Protein AF-N9QZM1-F1 (afdb_monomer)

Radius of gyration: 11.46 Å; Cα contacts (8 Å, |Δi|>4): 25; chains: 1; bounding box: 22×18×30 Å

Structure (mmCIF, N/CA/C/O backbone):
data_AF-N9QZM1-F1
#
_entry.id   AF-N9QZM1-F1
#
loop_
_atom_site.group_PDB
_atom_site.id
_atom_site.type_symbol
_atom_site.label_atom_id
_atom_site.label_alt_id
_atom_site.label_comp_id
_atom_site.label_asym_id
_atom_site.label_entity_id
_atom_site.label_seq_i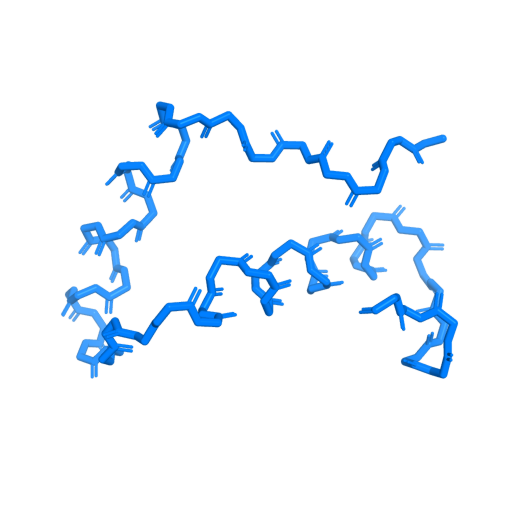d
_atom_site.pdbx_PDB_ins_code
_atom_site.Cartn_x
_atom_site.Cartn_y
_atom_site.Cartn_z
_atom_site.occupancy
_atom_site.B_iso_or_equiv
_atom_site.auth_seq_id
_atom_site.auth_comp_id
_atom_site.auth_asym_id
_atom_site.auth_atom_id
_atom_site.pdbx_PDB_model_num
ATOM 1 N N . MET A 1 1 ? -4.056 0.328 -16.883 1.00 75.31 1 MET A N 1
ATOM 2 C CA . MET A 1 1 ? -4.451 -0.068 -15.512 1.00 75.31 1 MET A CA 1
ATOM 3 C C . MET A 1 1 ? -3.691 0.821 -14.521 1.00 75.31 1 MET A C 1
ATOM 5 O O . MET A 1 1 ? -2.466 0.802 -14.573 1.00 75.31 1 MET A O 1
ATOM 9 N N . PRO A 1 2 ? -4.362 1.663 -13.713 1.00 81.81 2 PRO A N 1
ATOM 10 C CA . PRO A 1 2 ? -3.696 2.709 -12.923 1.00 81.81 2 PRO A CA 1
ATOM 11 C C . PRO A 1 2 ? -2.821 2.130 -11.803 1.00 81.81 2 PRO A C 1
ATOM 13 O O . PRO A 1 2 ? -3.221 1.174 -11.140 1.00 81.81 2 PRO A O 1
ATOM 16 N N . ARG A 1 3 ? -1.615 2.685 -11.616 1.00 81.31 3 ARG A N 1
ATOM 17 C CA . ARG A 1 3 ? -0.618 2.188 -10.644 1.00 81.31 3 ARG A CA 1
ATOM 18 C C . ARG A 1 3 ? -1.074 2.309 -9.193 1.00 81.31 3 ARG A C 1
ATOM 20 O O . ARG A 1 3 ? -0.725 1.453 -8.395 1.00 81.31 3 ARG A O 1
ATOM 27 N N . THR A 1 4 ? -1.874 3.323 -8.892 1.00 87.25 4 THR A N 1
ATOM 28 C CA . THR A 1 4 ? -2.478 3.553 -7.582 1.00 87.25 4 THR A CA 1
ATOM 29 C C . THR A 1 4 ? -3.994 3.546 -7.721 1.00 87.25 4 THR A C 1
ATOM 31 O O . THR A 1 4 ? -4.550 4.145 -8.645 1.00 87.25 4 THR A O 1
ATOM 34 N N . MET A 1 5 ? -4.674 2.818 -6.840 1.00 88.44 5 MET A N 1
ATOM 35 C CA . MET A 1 5 ? -6.143 2.756 -6.799 1.00 88.44 5 MET A CA 1
ATOM 36 C C . MET A 1 5 ? -6.701 2.921 -5.382 1.00 88.44 5 MET A C 1
ATOM 38 O O . MET A 1 5 ? -7.916 3.045 -5.212 1.00 88.44 5 MET A O 1
ATOM 42 N N . LEU A 1 6 ? -5.844 2.971 -4.357 1.00 90.19 6 LEU A N 1
ATOM 43 C CA . LEU A 1 6 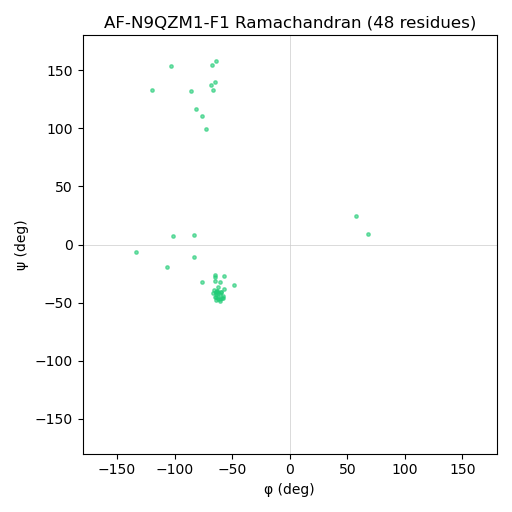? -6.256 3.281 -2.996 1.00 90.19 6 LEU A CA 1
ATOM 44 C C . LEU A 1 6 ? -6.591 4.763 -2.862 1.00 90.19 6 LEU A C 1
ATOM 46 O O . LEU A 1 6 ? -5.731 5.616 -2.623 1.00 90.19 6 LEU A O 1
ATOM 50 N N . THR A 1 7 ? -7.88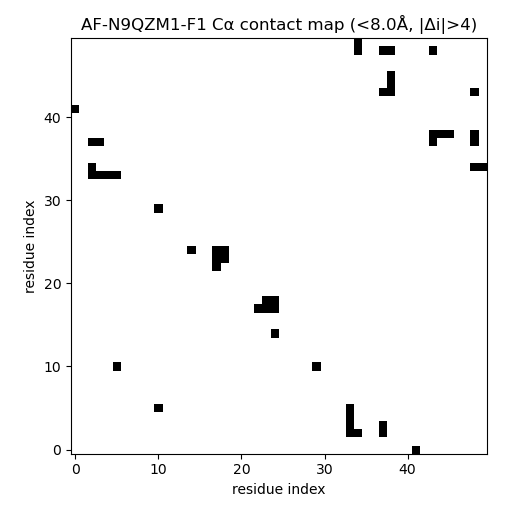8 5.048 -2.910 1.00 92.94 7 THR A N 1
ATOM 51 C CA . THR A 1 7 ? -8.420 6.306 -2.383 1.00 92.94 7 THR A CA 1
ATOM 52 C C . THR A 1 7 ? -8.192 6.382 -0.874 1.00 92.94 7 THR A C 1
ATOM 54 O O . THR A 1 7 ? -8.066 5.362 -0.184 1.00 92.94 7 THR A O 1
ATOM 57 N N . ASP A 1 8 ? -8.191 7.597 -0.329 1.00 92.69 8 ASP A N 1
ATOM 58 C CA . ASP A 1 8 ? -7.994 7.788 1.107 1.00 92.69 8 ASP A CA 1
ATOM 59 C C . ASP A 1 8 ? -9.086 7.098 1.934 1.00 92.69 8 ASP A C 1
ATOM 61 O O . ASP A 1 8 ? -8.794 6.548 2.993 1.00 92.69 8 ASP A O 1
ATOM 65 N N . GLN A 1 9 ? -10.319 7.016 1.422 1.00 95.00 9 GLN A N 1
ATOM 66 C CA . GLN A 1 9 ? -11.405 6.277 2.073 1.00 95.00 9 GLN A CA 1
ATOM 67 C C . GLN A 1 9 ? -11.107 4.775 2.193 1.00 95.00 9 GLN A C 1
ATOM 69 O O . GLN A 1 9 ? -11.308 4.192 3.261 1.00 95.00 9 GLN A O 1
ATOM 74 N N . HIS A 1 10 ? -10.604 4.144 1.127 1.00 92.94 10 HIS A N 1
ATOM 75 C CA . HIS A 1 10 ? -10.188 2.740 1.175 1.00 92.94 10 HIS A CA 1
ATOM 76 C C . HIS A 1 10 ? -9.016 2.549 2.142 1.00 92.94 10 HIS A C 1
ATOM 78 O O . HIS A 1 10 ? -9.011 1.604 2.932 1.00 92.94 10 HIS A O 1
ATOM 84 N N . TRP A 1 11 ? -8.063 3.484 2.137 1.00 93.50 11 TRP A N 1
ATOM 85 C CA . TRP A 1 11 ? -6.902 3.436 3.017 1.00 93.50 11 TRP A CA 1
ATOM 86 C C . TRP A 1 11 ? -7.280 3.522 4.500 1.00 93.50 11 TRP A C 1
ATOM 88 O O . TRP A 1 11 ? -6.731 2.781 5.313 1.00 93.50 11 TRP A O 1
ATOM 98 N N . GLN A 1 12 ? -8.250 4.364 4.873 1.00 93.44 12 GLN A N 1
ATOM 99 C CA . GLN A 1 12 ? -8.730 4.435 6.260 1.00 93.44 12 GLN A CA 1
ATOM 100 C C . GLN A 1 12 ? -9.319 3.100 6.734 1.00 93.44 12 GLN A C 1
ATOM 102 O O . GLN A 1 12 ? -8.994 2.656 7.833 1.00 93.44 12 GLN A O 1
ATOM 107 N N . LYS A 1 13 ? -10.115 2.422 5.896 1.00 94.25 13 LYS A N 1
ATOM 108 C CA . LYS A 1 13 ? -10.675 1.097 6.222 1.00 94.25 13 LYS A CA 1
ATOM 109 C C . LYS A 1 13 ? -9.578 0.037 6.355 1.00 94.25 13 LYS A C 1
ATOM 111 O O . LYS A 1 13 ? -9.567 -0.721 7.322 1.00 94.25 13 LYS A O 1
ATOM 116 N N . LEU A 1 14 ? -8.623 0.021 5.424 1.00 93.00 14 LEU A N 1
ATOM 117 C CA . LEU A 1 14 ? -7.497 -0.916 5.444 1.00 93.00 14 LEU A CA 1
ATOM 118 C C . LEU A 1 14 ? -6.597 -0.724 6.664 1.00 93.00 14 LEU A C 1
ATOM 120 O O . LEU A 1 14 ? -6.200 -1.710 7.274 1.00 93.00 14 LEU A O 1
ATOM 124 N N . LYS A 1 15 ? -6.328 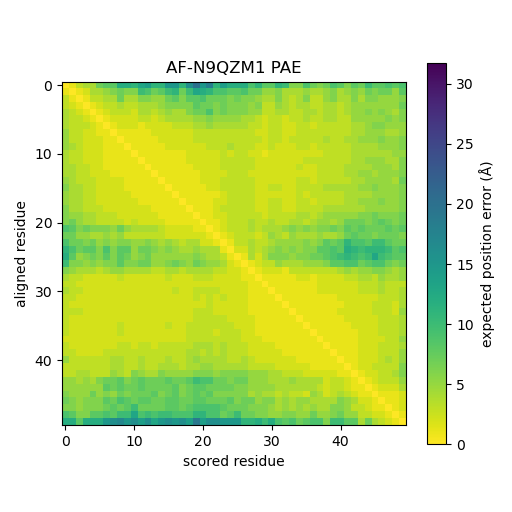0.518 7.080 1.00 91.88 15 LYS A N 1
ATOM 125 C CA . LYS A 1 15 ? -5.540 0.793 8.291 1.00 91.88 15 LYS A CA 1
ATOM 126 C C . LYS A 1 15 ? -6.125 0.145 9.543 1.00 91.88 15 LYS A C 1
ATOM 128 O O . LYS A 1 15 ? -5.358 -0.341 10.369 1.00 91.88 15 LYS A O 1
ATOM 133 N N . VAL A 1 16 ? -7.452 0.112 9.683 1.00 93.06 16 VAL A N 1
ATOM 134 C CA . VAL A 1 16 ? -8.109 -0.555 10.819 1.00 93.06 16 VAL A CA 1
ATOM 135 C C . VAL A 1 16 ? -7.831 -2.059 10.790 1.00 93.06 16 VAL A C 1
ATOM 137 O O . VAL A 1 16 ? -7.439 -2.628 11.804 1.00 93.06 16 VAL A O 1
ATOM 140 N N . ILE A 1 17 ? -7.951 -2.690 9.620 1.00 93.94 17 ILE A N 1
ATOM 141 C CA . ILE A 1 17 ? -7.678 -4.125 9.443 1.00 93.94 17 ILE A CA 1
ATOM 142 C C . ILE A 1 17 ? -6.203 -4.434 9.722 1.00 93.94 17 ILE A C 1
ATOM 144 O O . ILE A 1 17 ? -5.900 -5.344 10.487 1.00 93.94 17 ILE A O 1
ATOM 148 N N . LEU A 1 18 ? -5.283 -3.652 9.153 1.00 92.69 18 LEU A N 1
ATOM 149 C CA . LEU A 1 18 ? -3.840 -3.820 9.348 1.00 92.69 18 LEU A CA 1
ATOM 150 C C . LEU A 1 18 ? -3.462 -3.682 10.827 1.00 92.69 18 LEU A C 1
ATOM 152 O O . LEU A 1 18 ? -2.691 -4.488 11.341 1.00 92.69 18 LEU A O 1
ATOM 156 N N . ARG A 1 19 ? -4.065 -2.722 11.538 1.00 91.50 19 ARG A N 1
ATOM 157 C CA . ARG A 1 19 ? -3.868 -2.558 12.982 1.00 91.50 19 ARG A CA 1
ATOM 158 C C . ARG A 1 19 ? -4.392 -3.753 13.779 1.00 91.50 19 ARG A C 1
ATOM 160 O O . ARG A 1 19 ? -3.720 -4.176 14.712 1.00 91.50 19 ARG A O 1
ATOM 167 N N . ASN A 1 20 ? -5.546 -4.306 13.409 1.00 94.06 20 ASN A N 1
ATOM 168 C CA . ASN A 1 20 ? -6.093 -5.508 14.050 1.00 94.06 20 ASN A CA 1
ATOM 169 C C . ASN A 1 20 ? -5.209 -6.744 13.822 1.00 94.06 20 ASN A C 1
ATOM 171 O O . ASN A 1 20 ? -5.176 -7.634 14.662 1.00 94.06 20 AS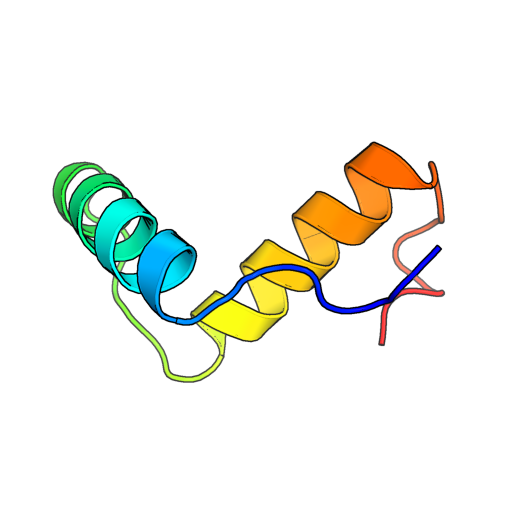N A O 1
ATOM 175 N N . LEU A 1 21 ? -4.469 -6.778 12.712 1.00 94.56 21 LEU A N 1
ATOM 176 C CA . LEU A 1 21 ? -3.464 -7.801 12.411 1.00 94.56 21 LEU A CA 1
ATOM 177 C C . LEU A 1 21 ? -2.099 -7.520 13.067 1.00 94.56 21 LEU A C 1
ATOM 179 O O . LEU A 1 21 ? -1.121 -8.189 12.744 1.00 94.56 21 LEU A O 1
ATOM 183 N N . SER A 1 22 ? -2.008 -6.521 13.953 1.00 91.94 22 SER A N 1
ATOM 184 C CA . SER A 1 22 ? -0.760 -6.070 14.587 1.00 91.94 22 SER A CA 1
ATOM 185 C C . SER A 1 22 ? 0.323 -5.633 13.588 1.00 91.94 22 SER A C 1
ATOM 187 O O . SER A 1 22 ? 1.512 -5.635 13.902 1.00 91.94 22 SER A O 1
ATOM 189 N N . ILE A 1 23 ? -0.072 -5.220 12.379 1.00 89.94 23 ILE A N 1
ATOM 190 C CA . ILE A 1 23 ? 0.845 -4.667 11.381 1.00 89.94 23 ILE A CA 1
ATOM 191 C C . ILE A 1 23 ? 1.077 -3.196 11.721 1.00 89.94 23 ILE A C 1
ATOM 193 O O . ILE A 1 23 ? 0.163 -2.368 11.677 1.00 89.94 23 ILE A O 1
ATOM 197 N N . HIS A 1 24 ? 2.322 -2.859 12.048 1.00 83.75 24 HIS A N 1
ATOM 198 C CA . HIS A 1 24 ? 2.703 -1.490 12.366 1.00 83.75 24 HIS A CA 1
ATOM 199 C C . HIS A 1 24 ? 2.585 -0.569 11.152 1.00 83.75 24 HIS A C 1
ATOM 201 O O . HIS A 1 24 ? 3.077 -0.861 10.059 1.00 83.75 24 HIS A O 1
ATOM 207 N N . HIS A 1 25 ? 1.970 0.594 11.365 1.00 83.25 25 HIS A N 1
ATOM 208 C CA . HIS A 1 25 ? 1.892 1.618 10.339 1.00 83.25 25 HIS A CA 1
ATOM 209 C C . HIS A 1 25 ? 3.237 2.341 10.205 1.00 83.25 25 HIS A C 1
ATOM 211 O O . HIS A 1 25 ? 3.629 3.112 11.074 1.00 83.25 25 HIS A O 1
ATOM 217 N N . ASN A 1 26 ? 3.917 2.109 9.084 1.00 86.62 26 ASN A N 1
ATOM 218 C CA . ASN A 1 26 ? 5.000 2.955 8.584 1.00 86.62 26 ASN A CA 1
ATOM 219 C C . ASN A 1 26 ? 4.465 3.819 7.423 1.00 86.62 26 ASN A C 1
ATOM 221 O O . ASN A 1 26 ? 3.536 3.401 6.723 1.00 86.62 26 ASN A O 1
ATOM 225 N N . SER A 1 27 ? 5.062 4.987 7.186 1.00 84.31 27 SER A N 1
ATOM 226 C CA . SER A 1 27 ? 4.818 5.882 6.045 1.00 84.31 27 SER A CA 1
ATOM 227 C C . SER A 1 27 ? 4.826 5.138 4.702 1.00 84.31 27 SER A C 1
ATOM 229 O O . SER A 1 27 ? 4.022 5.431 3.821 1.00 84.31 27 SER A O 1
ATOM 231 N N . ASN A 1 28 ? 5.668 4.106 4.578 1.00 89.62 28 ASN A N 1
ATOM 232 C CA . ASN A 1 28 ? 5.818 3.309 3.355 1.00 89.62 28 ASN A CA 1
ATOM 233 C C . ASN A 1 28 ? 4.772 2.192 3.195 1.00 89.62 28 ASN A C 1
ATOM 235 O O . ASN A 1 28 ? 4.664 1.606 2.118 1.00 89.62 28 ASN A O 1
ATOM 239 N N . LEU A 1 29 ? 3.985 1.887 4.235 1.00 91.69 29 LEU A N 1
ATOM 240 C CA . LEU A 1 29 ? 3.045 0.762 4.212 1.00 91.69 29 LEU A CA 1
ATOM 241 C C . LEU A 1 29 ? 1.978 0.932 3.124 1.00 91.69 29 LEU A C 1
ATOM 243 O O . LEU A 1 29 ? 1.607 -0.041 2.476 1.00 91.69 29 LEU A O 1
ATOM 247 N N . ARG A 1 30 ? 1.518 2.166 2.880 1.00 92.50 30 ARG A N 1
ATOM 248 C CA . ARG A 1 30 ? 0.542 2.450 1.816 1.00 92.50 30 ARG A CA 1
ATOM 249 C C . ARG A 1 30 ? 1.092 2.075 0.444 1.00 92.50 30 ARG A C 1
ATOM 251 O O . ARG A 1 30 ? 0.412 1.387 -0.310 1.00 92.50 30 ARG A O 1
ATOM 258 N N . ASN A 1 31 ? 2.328 2.477 0.163 1.00 90.69 31 ASN A N 1
ATOM 259 C CA . ASN A 1 31 ? 2.990 2.202 -1.110 1.00 90.69 31 ASN A CA 1
ATOM 260 C C . ASN A 1 31 ? 3.231 0.699 -1.292 1.00 90.69 31 ASN A C 1
ATOM 262 O O . ASN A 1 31 ? 3.005 0.170 -2.373 1.00 90.69 31 ASN A O 1
ATOM 266 N N . PHE A 1 32 ? 3.601 -0.008 -0.221 1.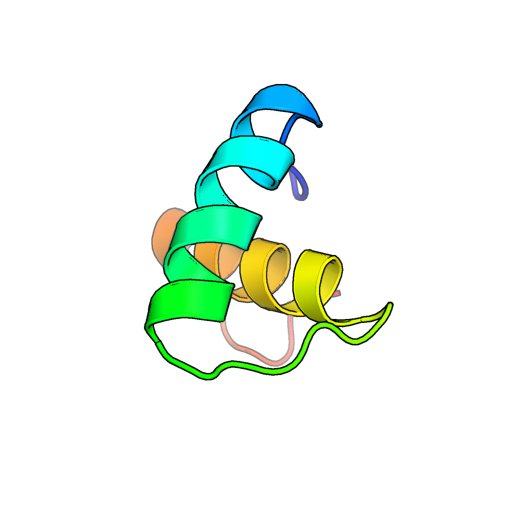00 91.00 32 PHE A N 1
ATOM 267 C CA . PHE A 1 32 ? 3.778 -1.459 -0.259 1.00 91.00 32 PHE A CA 1
ATOM 268 C C . PHE A 1 32 ? 2.469 -2.212 -0.548 1.00 91.00 32 PHE A C 1
ATOM 270 O O . PHE A 1 32 ? 2.442 -3.135 -1.362 1.00 91.00 32 PHE A O 1
ATOM 277 N N . ILE A 1 33 ? 1.362 -1.804 0.078 1.00 92.31 33 ILE A N 1
ATOM 278 C CA . ILE A 1 33 ? 0.048 -2.399 -0.193 1.00 92.31 33 ILE A CA 1
ATOM 279 C C . ILE A 1 33 ? -0.409 -2.083 -1.626 1.00 92.31 33 ILE A C 1
ATOM 281 O O . ILE A 1 33 ? -0.892 -2.982 -2.310 1.00 92.31 33 ILE A O 1
ATOM 285 N N . GLU A 1 34 ? -0.213 -0.855 -2.113 1.00 92.25 34 GLU A N 1
ATOM 286 C CA . GLU A 1 34 ? -0.486 -0.496 -3.516 1.00 92.25 34 GLU A CA 1
ATOM 287 C C . GLU A 1 34 ? 0.320 -1.359 -4.496 1.00 92.25 34 GLU A C 1
ATOM 289 O O . GLU A 1 34 ? -0.239 -1.895 -5.450 1.00 92.25 34 GLU A O 1
ATOM 294 N N . ALA A 1 35 ? 1.609 -1.576 -4.226 1.00 91.31 35 ALA A N 1
ATOM 295 C CA . ALA A 1 35 ? 2.472 -2.469 -4.994 1.00 91.31 35 ALA A CA 1
ATOM 296 C C . ALA A 1 35 ? 1.933 -3.912 -5.047 1.00 91.31 35 ALA A C 1
ATOM 298 O O . ALA A 1 35 ? 1.860 -4.515 -6.123 1.00 91.31 35 ALA A O 1
ATOM 299 N N . ILE A 1 36 ? 1.498 -4.459 -3.906 1.00 91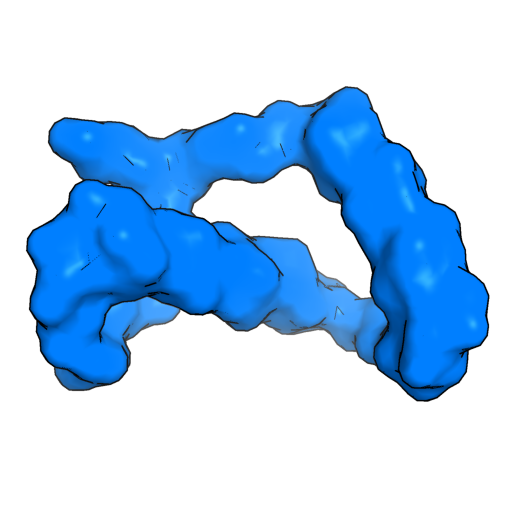.69 36 ILE A N 1
ATOM 300 C CA . ILE A 1 36 ? 0.872 -5.788 -3.839 1.00 91.69 36 ILE A CA 1
ATOM 301 C C . ILE A 1 36 ? -0.408 -5.829 -4.680 1.00 91.69 36 ILE A C 1
ATOM 303 O O . ILE A 1 36 ? -0.579 -6.742 -5.490 1.00 91.69 36 ILE A O 1
ATOM 307 N N . LEU A 1 37 ? -1.300 -4.848 -4.520 1.00 91.44 37 LEU A N 1
ATOM 308 C CA . LEU A 1 37 ? -2.556 -4.787 -5.272 1.00 91.44 37 LEU A CA 1
ATOM 309 C C . LEU A 1 37 ? -2.301 -4.657 -6.775 1.00 91.44 37 LEU A C 1
ATOM 311 O O . LEU A 1 37 ? -2.944 -5.339 -7.576 1.00 91.44 37 LEU A O 1
ATOM 315 N N . TYR A 1 38 ? -1.327 -3.836 -7.166 1.00 91.44 38 TYR A N 1
ATOM 316 C CA . TYR A 1 38 ? -0.906 -3.688 -8.552 1.00 91.44 38 TYR A CA 1
ATOM 317 C C . TYR A 1 38 ? -0.426 -5.021 -9.133 1.00 91.44 38 TYR A C 1
ATOM 319 O O . TYR A 1 38 ? -0.862 -5.402 -10.224 1.00 91.44 38 TYR A O 1
ATOM 327 N N . ARG A 1 39 ? 0.406 -5.764 -8.394 1.00 91.69 39 ARG A N 1
ATOM 328 C CA . ARG A 1 39 ? 0.884 -7.092 -8.795 1.00 91.69 39 ARG A CA 1
ATOM 329 C C . ARG A 1 39 ? -0.252 -8.097 -8.938 1.00 91.69 39 ARG A C 1
ATOM 331 O O . ARG A 1 39 ? -0.308 -8.779 -9.953 1.00 91.69 39 ARG A O 1
ATOM 338 N N . ILE A 1 40 ? -1.167 -8.169 -7.973 1.00 92.00 40 ILE A N 1
ATOM 339 C CA . ILE A 1 40 ? -2.325 -9.079 -8.033 1.00 92.00 40 ILE A CA 1
ATOM 340 C C . ILE A 1 40 ? -3.180 -8.776 -9.268 1.00 92.00 40 ILE A C 1
ATOM 342 O O . ILE A 1 40 ? -3.633 -9.686 -9.954 1.00 92.00 40 ILE A O 1
ATOM 346 N N . ARG A 1 41 ? -3.366 -7.491 -9.581 1.00 90.81 41 ARG A N 1
ATOM 347 C CA . ARG A 1 41 ? -4.209 -7.043 -10.691 1.00 90.81 41 ARG A CA 1
ATOM 348 C C . ARG A 1 41 ? -3.561 -7.225 -12.068 1.00 90.81 41 ARG A C 1
ATOM 350 O O . ARG A 1 41 ? -4.278 -7.389 -13.047 1.00 90.81 41 ARG A O 1
ATOM 357 N N . THR A 1 42 ? -2.2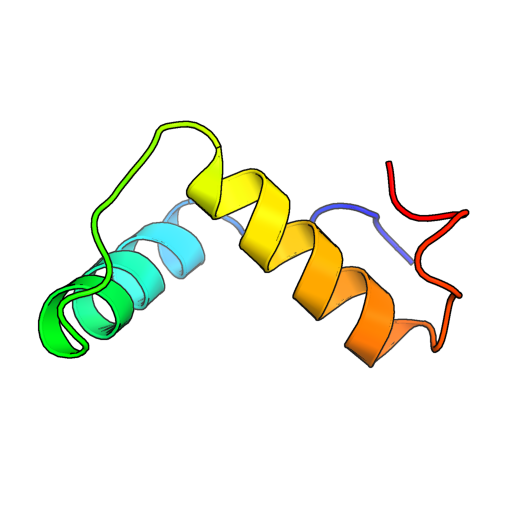36 -7.118 -12.170 1.00 90.88 42 THR A N 1
ATOM 358 C CA . THR A 1 42 ? -1.508 -7.154 -13.458 1.00 90.88 42 THR A CA 1
ATOM 359 C C . THR A 1 42 ? -0.743 -8.446 -13.722 1.00 90.88 42 THR A C 1
ATOM 361 O O . THR A 1 42 ? -0.366 -8.685 -14.863 1.00 90.88 42 THR A O 1
ATOM 364 N N . GLY A 1 43 ? -0.447 -9.243 -12.693 1.00 91.69 43 GLY A N 1
ATOM 365 C CA . GLY A 1 43 ? 0.501 -10.357 -12.785 1.00 91.69 43 GLY A CA 1
ATOM 366 C C . GLY A 1 43 ? 1.962 -9.924 -12.983 1.00 91.69 43 GLY A C 1
ATOM 367 O O . GLY A 1 43 ? 2.818 -10.764 -13.243 1.00 91.69 43 GLY A O 1
ATOM 368 N N . CYS A 1 44 ? 2.259 -8.626 -12.873 1.00 88.69 44 CYS A N 1
ATOM 369 C CA . CYS A 1 44 ? 3.569 -8.042 -13.153 1.00 88.69 44 CYS A CA 1
ATOM 370 C C . CYS A 1 44 ? 4.646 -8.548 -12.164 1.00 88.69 44 CYS A C 1
ATOM 372 O O . CYS A 1 44 ? 4.359 -8.717 -10.970 1.00 88.69 44 CYS A O 1
ATOM 374 N N . PRO A 1 45 ? 5.881 -8.831 -12.619 1.00 88.00 45 PRO A N 1
ATOM 375 C CA . PRO A 1 45 ? 6.947 -9.284 -11.731 1.00 88.00 45 PRO A CA 1
ATOM 376 C C . PRO A 1 45 ? 7.378 -8.168 -10.770 1.00 88.00 45 PRO A C 1
ATOM 378 O O . PRO A 1 45 ? 7.270 -6.985 -11.073 1.00 88.00 45 PRO A O 1
ATOM 381 N N . TRP A 1 46 ? 7.930 -8.546 -9.613 1.00 84.75 46 TRP A N 1
ATOM 382 C CA . TRP A 1 46 ? 8.347 -7.597 -8.569 1.00 84.75 46 TRP A CA 1
ATOM 383 C C . TRP A 1 46 ? 9.351 -6.539 -9.038 1.00 84.75 46 TRP A C 1
ATOM 385 O O . TRP A 1 46 ? 9.379 -5.449 -8.484 1.00 84.75 46 TRP A O 1
ATOM 395 N N . ARG A 1 47 ? 10.155 -6.854 -10.060 1.00 84.31 47 ARG A N 1
ATOM 396 C CA . ARG A 1 47 ? 11.143 -5.936 -10.643 1.00 84.31 47 ARG A CA 1
ATOM 397 C C . ARG A 1 47 ? 10.506 -4.719 -11.321 1.00 84.31 47 ARG A C 1
ATOM 399 O O . ARG A 1 47 ? 11.142 -3.678 -11.398 1.00 84.31 47 ARG A O 1
ATOM 406 N N . ASP A 1 48 ? 9.272 -4.862 -11.786 1.00 81.44 48 ASP A N 1
ATOM 407 C CA . ASP A 1 48 ? 8.574 -3.856 -12.590 1.00 81.44 48 ASP A CA 1
ATOM 408 C C . ASP A 1 48 ? 7.558 -3.050 -11.756 1.00 81.44 48 ASP A C 1
ATOM 410 O O . ASP A 1 48 ? 6.768 -2.258 -12.285 1.00 81.44 48 ASP A O 1
ATOM 414 N N . ILE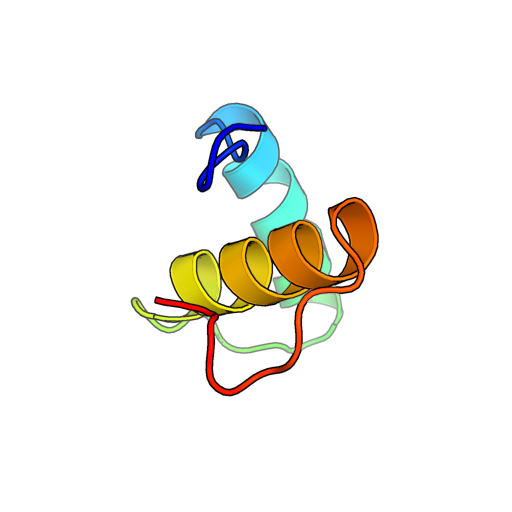 A 1 49 ? 7.560 -3.263 -10.438 1.00 79.44 49 ILE A N 1
ATOM 415 C CA . ILE A 1 49 ? 6.774 -2.500 -9.473 1.00 79.44 49 ILE A CA 1
ATOM 416 C C . ILE A 1 49 ? 7.586 -1.252 -9.081 1.00 79.44 49 ILE A C 1
ATOM 418 O O . ILE A 1 49 ? 8.779 -1.391 -8.813 1.00 79.44 49 ILE A O 1
ATOM 422 N N . PRO A 1 50 ? 6.977 -0.052 -9.092 1.00 66.69 50 PRO A N 1
ATOM 423 C CA . PRO A 1 50 ? 7.652 1.203 -8.754 1.00 66.69 50 PRO A CA 1
ATOM 424 C C . PRO A 1 50 ? 8.059 1.307 -7.279 1.00 66.69 50 PRO A C 1
ATOM 426 O O . PRO A 1 50 ? 7.409 0.655 -6.427 1.00 66.69 50 PRO A O 1
#

Secondary structure (DSSP, 8-state):
--S----HHHHHHHHHHHHHTT----TTHHHHHHHHHHHHHH---GGG--

pLDDT: mean 89.2, std 5.44, range [66.69, 95.0]

Solvent-accessible surface area (backbone atoms only — not comparable to full-atom values): 3192 Å² total; per-residue (Å²): 132,75,75,70,79,79,45,70,71,56,46,58,56,47,50,55,54,37,48,74,70,71,46,79,88,49,91,60,49,62,58,53,50,36,48,51,53,43,29,73,75,66,70,55,58,79,87,78,52,133

Mean predicted aligned error: 3.8 Å

Sequence (50 aa):
MPRTMLTDQHWQKLKVILRNLSIHHNSNLRNFIEAILYRIRTGCPWRDIP

Foldseek 3Di:
DDLADDDVVNVVVVVVVCVVVVNDDDPCVNLVVSQVVSCVVPVDDSVPRD